Protein AF-A0A2V7A1C1-F1 (afdb_monomer)

pLDDT: mean 82.15, std 17.99, range [31.66, 98.06]

Mean predicted aligned error: 11.06 Å

Solvent-accessible surface area (backbone atoms only — not comparable to full-atom values): 7118 Å² total; per-residue (Å²): 136,91,88,79,82,85,76,80,87,77,85,74,80,71,68,64,48,81,42,37,37,47,82,42,60,88,47,46,67,58,54,16,46,50,52,36,72,74,49,34,87,81,38,88,88,64,48,49,66,57,40,37,58,55,49,60,76,20,58,35,82,85,52,77,46,22,34,36,34,30,24,39,90,86,66,49,79,77,48,73,52,74,51,61,86,59,81,36,90,94,44,68,87,51,64,98,59,41,88,88,44,46,74,57,42,50,75,72,69,57,72,90,128

Foldseek 3Di:
DDDDDPPPPPPDPQDKDKAFCLVVVVCLLVVLVVCCVVCVVVPVPDDSVNSSVVQVVQNDGPDPFTKIFIAGPVRHTDDIDTGHQAQDPVCNVDPPDDPVCPVVCVVVVDDDD

Radius of gyration: 18.94 Å; Cα contacts (8 Å, |Δi|>4): 120; chains: 1; bounding box: 52×57×31 Å

Secondary structure (DSSP, 8-state):
----------------EEEEGGG-GGGHHHHHHHHHHHHGGGSTT--HHHHHHHHHTT--SSSSSEEEEEE-TTS-EEEEEEE-S-S-TT-TTSSS--GGGHHHHHHTT----

Structure (mmCIF, N/CA/C/O backbone):
data_AF-A0A2V7A1C1-F1
#
_entry.id   AF-A0A2V7A1C1-F1
#
loop_
_atom_site.group_PDB
_atom_site.id
_atom_site.type_symbol
_atom_site.label_atom_id
_atom_site.label_alt_id
_atom_site.label_comp_id
_atom_site.label_asym_id
_atom_site.label_entity_id
_atom_site.label_seq_id
_atom_site.pdbx_PDB_ins_code
_atom_site.Cartn_x
_atom_site.Cartn_y
_atom_site.Cartn_z
_atom_site.occupancy
_atom_site.B_iso_or_equiv
_atom_site.auth_seq_id
_atom_site.auth_comp_id
_atom_site.auth_asym_id
_atom_site.auth_atom_id
_atom_site.pdbx_PDB_model_num
ATOM 1 N N . MET A 1 1 ? -31.740 43.217 7.271 1.00 37.31 1 MET A N 1
ATOM 2 C CA . MET A 1 1 ? -30.704 43.547 6.271 1.00 37.31 1 MET A CA 1
ATOM 3 C C . MET A 1 1 ? -29.580 42.538 6.452 1.00 37.31 1 MET A C 1
ATOM 5 O O . MET A 1 1 ? -29.000 42.479 7.525 1.00 37.31 1 MET A O 1
ATOM 9 N N . GLN A 1 2 ? -29.423 41.644 5.475 1.00 44.16 2 GLN A N 1
ATOM 10 C CA . GLN A 1 2 ? -28.415 40.577 5.411 1.00 44.16 2 GLN A CA 1
ATOM 11 C C . GLN A 1 2 ? -27.015 41.196 5.252 1.00 44.16 2 GLN A C 1
ATOM 13 O O . GLN A 1 2 ? -26.915 42.292 4.704 1.00 44.16 2 GLN A O 1
ATOM 18 N N . VAL A 1 3 ? -25.952 40.580 5.776 1.00 41.31 3 VAL A N 1
ATOM 19 C CA . VAL A 1 3 ? -24.860 39.870 5.051 1.00 41.31 3 VAL A CA 1
ATOM 20 C C . VAL A 1 3 ? -23.705 39.778 6.086 1.00 41.31 3 VAL A C 1
ATOM 22 O O . VAL A 1 3 ? -23.560 40.702 6.872 1.00 41.31 3 VAL A O 1
ATOM 25 N N . CYS A 1 4 ? -22.856 38.760 6.246 1.00 31.66 4 CYS A N 1
ATOM 26 C CA . CYS A 1 4 ? -22.562 37.517 5.540 1.00 31.66 4 CYS A CA 1
ATOM 27 C C . CYS A 1 4 ? -22.049 36.517 6.591 1.00 31.66 4 CYS A C 1
ATOM 29 O O . CYS A 1 4 ? -21.148 36.856 7.357 1.00 31.66 4 CYS A O 1
ATOM 31 N N . GLY A 1 5 ? -22.572 35.293 6.619 1.00 39.84 5 GLY A N 1
ATOM 32 C CA . GLY A 1 5 ? -21.947 34.205 7.365 1.00 39.84 5 GLY A CA 1
ATOM 33 C C . GLY A 1 5 ? -20.714 33.713 6.618 1.00 39.84 5 GLY A C 1
ATOM 34 O O . GLY A 1 5 ? -20.827 33.263 5.478 1.00 39.84 5 GLY A O 1
ATOM 35 N N . ILE A 1 6 ? -19.553 33.747 7.269 1.00 44.78 6 ILE A N 1
ATOM 36 C CA . ILE A 1 6 ? -18.424 32.911 6.863 1.00 44.78 6 ILE A CA 1
ATOM 37 C C . ILE A 1 6 ? -18.826 31.481 7.237 1.00 44.78 6 ILE A C 1
ATOM 39 O O . ILE A 1 6 ? -18.659 31.055 8.376 1.00 44.78 6 ILE A O 1
ATOM 43 N N . ARG A 1 7 ? -19.431 30.746 6.297 1.00 42.84 7 ARG A N 1
ATOM 44 C CA . ARG A 1 7 ? -19.494 29.286 6.403 1.00 42.84 7 ARG A CA 1
ATOM 45 C C . ARG A 1 7 ? -18.070 28.797 6.179 1.00 42.84 7 ARG A C 1
ATOM 47 O O . ARG A 1 7 ? -17.582 28.822 5.051 1.00 42.84 7 ARG A O 1
ATOM 54 N N . SER A 1 8 ? -17.395 28.407 7.251 1.00 46.62 8 SER A N 1
ATOM 55 C CA . SER A 1 8 ? -16.153 27.646 7.183 1.00 46.62 8 SER A CA 1
ATOM 56 C C . SER A 1 8 ? -16.454 26.299 6.527 1.00 46.62 8 SER A C 1
ATOM 58 O O . SER A 1 8 ? -16.825 25.343 7.196 1.00 46.62 8 SER A O 1
ATOM 60 N N . SER A 1 9 ? -16.349 26.215 5.203 1.00 49.97 9 SER A N 1
ATOM 61 C CA . SER A 1 9 ? -16.386 24.933 4.500 1.00 49.97 9 SER A CA 1
ATOM 62 C C . SER A 1 9 ? -14.995 24.303 4.547 1.00 49.97 9 SER A C 1
ATOM 64 O O . SER A 1 9 ? -14.303 24.233 3.535 1.00 49.97 9 SER A O 1
ATOM 66 N N . VAL A 1 10 ? -14.587 23.861 5.735 1.00 52.72 10 VAL A N 1
ATOM 67 C CA . VAL A 1 10 ? -13.501 22.884 5.913 1.00 52.72 10 VAL A CA 1
ATOM 68 C C . VAL A 1 10 ? -14.074 21.700 6.694 1.00 52.72 10 VAL A C 1
ATOM 70 O O . VAL A 1 10 ? -13.523 21.259 7.688 1.00 52.72 10 VAL A O 1
ATOM 73 N N . ASP A 1 11 ? -15.222 21.191 6.247 1.00 53.03 11 ASP A N 1
ATOM 74 C CA . ASP A 1 11 ? -15.820 19.968 6.781 1.00 53.03 11 ASP A CA 1
ATOM 75 C C . ASP A 1 11 ? -15.698 18.857 5.741 1.00 53.03 11 ASP A C 1
ATOM 77 O O . ASP A 1 11 ? -16.603 18.618 4.933 1.00 53.03 11 ASP A O 1
ATOM 81 N N . ARG A 1 12 ? -14.532 18.202 5.750 1.00 53.75 12 ARG A N 1
ATOM 82 C CA . ARG A 1 12 ? -14.397 16.745 5.587 1.00 53.75 12 ARG A CA 1
ATOM 83 C C . ARG A 1 12 ? -12.946 16.305 5.784 1.00 53.75 12 ARG A C 1
ATOM 85 O O . ARG A 1 12 ? -12.316 15.754 4.892 1.00 53.75 12 ARG A O 1
ATOM 92 N N . VAL A 1 13 ? -12.412 16.507 6.987 1.00 57.69 13 VAL A N 1
ATOM 93 C CA . VAL A 1 13 ? -11.437 15.525 7.471 1.00 57.69 13 VAL A CA 1
ATOM 94 C C . VAL A 1 13 ? -12.279 14.344 7.933 1.00 57.69 13 VAL A C 1
ATOM 96 O O . 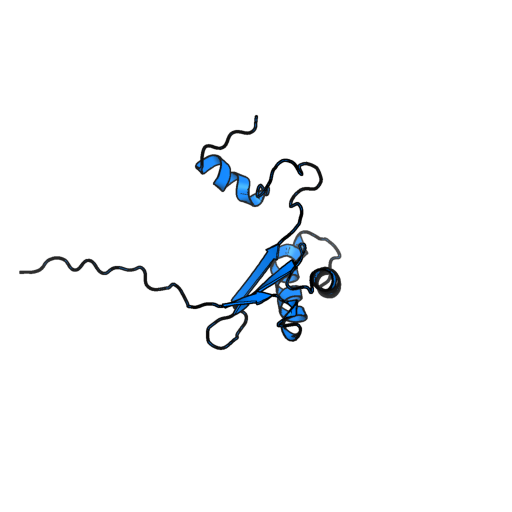VAL A 1 13 ? -12.808 14.346 9.042 1.00 57.69 13 VAL A O 1
ATOM 99 N N . THR A 1 14 ? -12.520 13.387 7.038 1.00 68.12 14 THR A N 1
ATOM 100 C CA . THR A 1 14 ? -13.057 12.090 7.450 1.00 68.12 14 THR A CA 1
ATOM 101 C C . THR A 1 14 ? -12.038 11.517 8.428 1.00 68.12 14 THR A C 1
ATOM 103 O O . THR A 1 14 ? -10.876 11.350 8.066 1.00 68.12 14 THR A O 1
ATOM 106 N N . SER A 1 15 ? -12.437 11.321 9.687 1.00 85.50 15 SER A N 1
ATOM 107 C CA . SER A 1 15 ? -11.588 10.640 10.665 1.00 85.50 15 SER A CA 1
ATOM 108 C C . SER A 1 15 ? -11.192 9.289 10.074 1.00 85.50 15 SER A C 1
ATOM 110 O O . SER A 1 15 ? -12.051 8.556 9.594 1.00 85.50 15 SER A O 1
ATOM 112 N N . MET A 1 16 ? -9.892 9.027 10.027 1.00 92.38 16 MET A N 1
ATOM 113 C CA . MET A 1 16 ? -9.310 7.842 9.416 1.00 92.38 16 MET A CA 1
ATOM 114 C C . MET A 1 16 ? -8.115 7.417 10.259 1.00 92.38 16 MET A C 1
ATOM 116 O O . MET A 1 16 ? -7.336 8.267 10.701 1.00 92.38 16 MET A O 1
ATOM 120 N N . GLU A 1 17 ? -7.985 6.117 10.480 1.00 95.81 17 GLU A N 1
ATOM 121 C CA . GLU A 1 17 ? -6.845 5.507 11.152 1.00 95.81 17 GLU A CA 1
ATOM 122 C C . GLU A 1 17 ? -5.847 5.002 10.106 1.00 95.81 17 GLU A C 1
ATOM 124 O O . GLU A 1 17 ? -6.243 4.474 9.070 1.00 95.81 17 GLU A O 1
ATOM 129 N N . ILE A 1 18 ? -4.550 5.181 10.358 1.00 96.06 18 ILE A N 1
ATOM 130 C CA . ILE A 1 18 ? -3.490 4.571 9.551 1.00 96.06 18 ILE A CA 1
ATOM 131 C C . ILE A 1 18 ? -2.896 3.423 10.362 1.00 96.06 18 ILE A C 1
ATOM 133 O O . ILE A 1 18 ? -2.325 3.661 11.426 1.00 96.06 18 ILE A O 1
ATOM 137 N N . SER A 1 19 ? -2.975 2.208 9.832 1.00 96.19 19 SER A N 1
ATOM 138 C CA . SER A 1 19 ? -2.430 1.002 10.464 1.00 96.19 19 SER A CA 1
ATOM 139 C C . SER A 1 19 ? -1.433 0.326 9.522 1.00 96.19 19 SER A C 1
ATOM 141 O O . SER A 1 19 ? -1.544 0.451 8.298 1.00 96.19 19 SER A O 1
ATOM 143 N N . SER A 1 20 ? -0.447 -0.404 10.053 1.00 97.31 20 SER A N 1
ATOM 144 C CA . SER A 1 20 ? 0.378 -1.254 9.188 1.00 97.31 20 SER A CA 1
ATOM 145 C C . SER A 1 20 ? -0.487 -2.358 8.580 1.00 97.31 20 SER A C 1
ATOM 147 O O . SER A 1 20 ? -1.340 -2.937 9.253 1.00 97.31 20 SER A O 1
ATOM 149 N N . LEU A 1 21 ? -0.231 -2.717 7.320 1.00 97.56 21 LEU A N 1
ATOM 150 C CA . LEU A 1 21 ? -0.856 -3.888 6.706 1.00 97.56 21 LEU A CA 1
ATOM 151 C C . LEU A 1 21 ? -0.529 -5.176 7.485 1.00 97.56 21 LEU A C 1
ATOM 153 O O . LEU A 1 21 ? -1.337 -6.102 7.498 1.00 97.56 21 LEU A O 1
ATOM 157 N N . ALA A 1 22 ? 0.612 -5.213 8.184 1.00 97.38 22 ALA A N 1
ATOM 158 C CA . ALA A 1 22 ? 0.995 -6.318 9.062 1.00 97.38 22 ALA A CA 1
ATOM 159 C C . ALA A 1 22 ? 0.009 -6.543 10.216 1.00 97.38 22 ALA A C 1
ATOM 161 O O . ALA A 1 22 ? -0.216 -7.689 10.603 1.00 97.38 22 ALA A O 1
ATOM 162 N N . ASP A 1 23 ? -0.608 -5.470 10.712 1.00 97.19 23 ASP A N 1
ATOM 163 C CA . ASP A 1 23 ? -1.599 -5.520 11.790 1.00 97.19 23 ASP A CA 1
ATOM 164 C C . ASP A 1 23 ? -2.992 -5.907 11.263 1.00 97.19 23 ASP A C 1
ATOM 166 O O . ASP A 1 23 ? -3.864 -6.333 12.018 1.00 97.19 23 ASP A O 1
ATOM 170 N N . CYS A 1 24 ? -3.200 -5.810 9.946 1.00 96.25 24 CYS A N 1
ATOM 171 C CA . CYS A 1 24 ? -4.447 -6.134 9.256 1.00 96.25 24 CYS A CA 1
ATOM 172 C C . CYS A 1 24 ? -4.220 -7.130 8.098 1.00 96.25 24 CYS A C 1
ATOM 174 O O . CYS A 1 24 ? -4.579 -6.846 6.953 1.00 96.25 24 CYS A O 1
ATOM 176 N N . PRO A 1 25 ? -3.672 -8.337 8.352 1.00 96.81 25 PRO A N 1
ATOM 177 C CA . PRO A 1 25 ? -3.240 -9.261 7.296 1.00 96.81 25 PRO A CA 1
ATOM 178 C C . PRO A 1 25 ? -4.384 -9.764 6.404 1.00 96.81 25 PRO A C 1
ATOM 180 O O . PRO A 1 25 ? -4.159 -10.154 5.261 1.00 96.81 25 PRO A O 1
ATOM 183 N N . HIS A 1 26 ? -5.623 -9.725 6.899 1.00 97.44 26 HIS A N 1
ATOM 184 C CA . HIS A 1 26 ? -6.825 -10.061 6.133 1.00 97.44 26 HIS A CA 1
ATOM 185 C C . HIS A 1 26 ? -7.094 -9.084 4.972 1.00 97.44 26 HIS A C 1
ATOM 187 O O . HIS A 1 26 ? -7.799 -9.444 4.032 1.00 97.44 26 HIS A O 1
ATOM 193 N N . LEU A 1 27 ? -6.510 -7.880 5.003 1.00 98.06 27 LEU A N 1
ATOM 194 C CA . LEU A 1 27 ? -6.630 -6.872 3.946 1.00 98.06 27 LEU A CA 1
ATOM 195 C C . LEU A 1 27 ? -5.601 -7.051 2.823 1.00 98.06 27 LEU A C 1
ATOM 197 O O . LEU A 1 27 ? -5.721 -6.411 1.780 1.00 98.06 27 LEU A O 1
ATOM 201 N N . LEU A 1 28 ? -4.618 -7.941 2.991 1.00 97.75 28 LEU A N 1
ATOM 202 C CA . LEU A 1 28 ? -3.567 -8.190 2.002 1.00 97.75 28 LEU A CA 1
ATOM 203 C C . LEU A 1 28 ? -4.119 -8.481 0.587 1.00 97.75 28 LEU A C 1
ATOM 205 O O . LEU A 1 28 ? -3.632 -7.859 -0.359 1.00 97.75 28 LEU A O 1
ATOM 209 N N . PRO A 1 29 ? -5.150 -9.336 0.397 1.00 98.00 29 PRO A N 1
ATOM 210 C CA . PRO A 1 29 ? -5.712 -9.580 -0.933 1.00 98.00 29 PRO A CA 1
ATOM 211 C C . PRO A 1 29 ? -6.402 -8.347 -1.533 1.00 98.00 29 PRO A C 1
ATOM 213 O O . PRO A 1 29 ? -6.329 -8.132 -2.741 1.00 98.00 29 PRO A O 1
ATOM 216 N N . ILE A 1 30 ? -7.042 -7.519 -0.699 1.00 98.06 30 ILE A N 1
ATOM 217 C CA . ILE A 1 30 ? -7.720 -6.287 -1.134 1.00 98.06 30 ILE A CA 1
ATOM 218 C C . ILE A 1 30 ? -6.684 -5.287 -1.651 1.00 98.06 30 ILE A C 1
ATOM 220 O O . ILE A 1 30 ? -6.817 -4.773 -2.761 1.00 98.06 30 ILE A O 1
ATOM 224 N N . VAL A 1 31 ? -5.611 -5.069 -0.886 1.00 97.75 31 VAL A N 1
ATOM 225 C CA . VAL A 1 31 ? -4.526 -4.155 -1.267 1.00 97.75 31 VAL A CA 1
ATOM 226 C C . VAL A 1 31 ? -3.799 -4.643 -2.525 1.00 97.75 31 VAL A C 1
ATOM 228 O O . VAL A 1 31 ? -3.521 -3.839 -3.415 1.00 97.75 31 VAL A O 1
ATOM 231 N N . ALA A 1 32 ? -3.546 -5.952 -2.652 1.00 97.44 32 ALA A N 1
ATOM 232 C CA . ALA A 1 32 ? -2.954 -6.535 -3.860 1.00 97.44 32 ALA A CA 1
ATOM 233 C C . ALA A 1 32 ? -3.822 -6.280 -5.101 1.00 97.44 32 ALA A C 1
ATOM 235 O O . ALA A 1 32 ? -3.314 -5.870 -6.147 1.00 97.44 32 ALA A O 1
ATOM 236 N N . GLN A 1 33 ? -5.138 -6.469 -4.970 1.00 97.69 33 GLN A N 1
ATOM 237 C CA . GLN A 1 33 ? -6.081 -6.200 -6.049 1.00 97.69 33 GLN A CA 1
ATOM 238 C C . GLN A 1 33 ? -6.104 -4.716 -6.424 1.00 97.69 33 GLN A C 1
ATOM 240 O O . GLN A 1 33 ? -6.115 -4.406 -7.613 1.00 97.69 33 GLN A O 1
ATOM 245 N N . TRP A 1 34 ? -6.084 -3.798 -5.454 1.00 97.50 34 TRP A N 1
ATOM 246 C CA . TRP A 1 34 ? -6.025 -2.359 -5.733 1.00 97.50 34 TRP A CA 1
ATOM 247 C C . TRP A 1 34 ? -4.755 -1.964 -6.482 1.00 97.50 34 TRP A C 1
ATOM 249 O O . TRP A 1 34 ? -4.850 -1.297 -7.509 1.00 97.50 34 TRP A O 1
ATOM 259 N N . HIS A 1 35 ? -3.584 -2.421 -6.030 1.00 95.25 35 HIS A N 1
ATOM 260 C CA . HIS A 1 35 ? -2.320 -2.142 -6.718 1.00 95.25 35 HIS A CA 1
ATOM 261 C C . HIS A 1 35 ? -2.318 -2.676 -8.154 1.00 95.25 35 HIS A C 1
ATOM 263 O O . HIS A 1 35 ? -1.901 -1.972 -9.073 1.00 95.25 35 HIS A O 1
ATOM 269 N N . PHE A 1 36 ? -2.815 -3.897 -8.365 1.00 95.50 36 PHE A N 1
ATOM 270 C CA . PHE A 1 36 ? -2.916 -4.463 -9.707 1.00 95.50 36 PHE A CA 1
ATOM 271 C C . PHE A 1 36 ? -3.916 -3.703 -10.584 1.00 95.50 36 PHE A C 1
ATOM 273 O O . PHE A 1 36 ? -3.628 -3.449 -11.750 1.00 95.50 36 PHE A O 1
ATOM 280 N N . SER A 1 37 ? -5.071 -3.314 -10.046 1.00 95.81 37 SER A N 1
ATOM 281 C CA . SER A 1 37 ? -6.068 -2.547 -10.798 1.00 95.81 37 SER A CA 1
ATOM 282 C C . SER A 1 37 ? -5.543 -1.172 -11.214 1.00 95.81 37 SER A C 1
ATOM 284 O O . SER A 1 37 ? -5.787 -0.753 -12.343 1.00 95.81 37 SER A O 1
ATOM 286 N N . GLU A 1 38 ? -4.804 -0.491 -10.335 1.00 95.00 38 GLU A N 1
ATOM 287 C CA . GLU A 1 38 ? -4.275 0.848 -10.611 1.00 95.00 38 GLU A CA 1
ATOM 288 C C . GLU A 1 38 ? -3.050 0.798 -11.536 1.00 95.00 38 GLU A C 1
ATOM 290 O O . GLU A 1 38 ? -3.000 1.492 -12.549 1.00 95.00 38 GLU A O 1
ATOM 295 N N . TRP A 1 39 ? -2.071 -0.065 -11.242 1.00 92.69 39 TRP A N 1
ATOM 296 C CA . TRP A 1 39 ? -0.760 -0.049 -11.907 1.00 92.69 39 TRP A CA 1
ATOM 297 C C . TRP A 1 39 ? -0.424 -1.307 -12.701 1.00 92.69 39 TRP A C 1
ATOM 299 O O . TRP A 1 39 ? 0.607 -1.341 -13.369 1.00 92.69 39 TRP A O 1
ATOM 309 N N . GLY A 1 40 ? -1.263 -2.343 -12.690 1.00 92.31 40 GLY A N 1
ATOM 310 C CA . GLY A 1 40 ? -0.983 -3.607 -13.383 1.00 92.31 40 GLY A CA 1
ATOM 311 C C . GLY A 1 40 ? -0.741 -3.439 -14.884 1.00 92.31 40 GLY A C 1
ATOM 312 O O . GLY A 1 40 ? 0.065 -4.162 -15.461 1.00 92.31 40 GLY A O 1
ATOM 313 N N . HIS A 1 41 ? -1.347 -2.424 -15.505 1.00 93.00 41 HIS A N 1
ATOM 314 C CA . HIS A 1 41 ? -1.127 -2.083 -16.912 1.00 93.00 41 HIS A CA 1
ATOM 315 C C . HIS A 1 41 ? 0.317 -1.637 -17.231 1.00 93.00 41 HIS A C 1
ATOM 317 O O . HIS A 1 41 ? 0.727 -1.708 -18.388 1.00 93.00 41 HIS A O 1
ATOM 323 N N . LEU A 1 42 ? 1.098 -1.210 -16.230 1.00 92.00 42 LEU A N 1
ATOM 324 C CA . LEU A 1 42 ? 2.514 -0.849 -16.379 1.00 92.00 42 LEU A CA 1
ATOM 325 C C . LEU A 1 42 ? 3.444 -2.072 -16.410 1.00 92.00 42 LEU A C 1
ATOM 327 O O . LEU A 1 42 ? 4.605 -1.947 -16.797 1.00 92.00 42 LEU A O 1
ATOM 331 N N . TYR A 1 43 ? 2.944 -3.253 -16.033 1.00 88.81 43 TYR A N 1
ATOM 332 C CA . TYR A 1 43 ? 3.717 -4.489 -15.928 1.00 88.81 43 TYR A CA 1
ATOM 333 C C . TYR A 1 43 ? 3.087 -5.583 -16.804 1.00 88.81 43 TYR A C 1
ATOM 335 O O . TYR A 1 43 ? 2.312 -6.403 -16.304 1.00 88.81 43 TYR A O 1
ATOM 343 N N . PRO A 1 44 ? 3.394 -5.629 -18.116 1.00 90.69 44 PRO A N 1
ATOM 344 C CA . PRO A 1 44 ? 2.894 -6.680 -18.998 1.00 90.69 44 PRO A CA 1
ATOM 345 C C . PRO A 1 44 ? 3.229 -8.077 -18.453 1.00 90.69 44 PRO A C 1
ATOM 347 O O . PRO A 1 44 ? 4.392 -8.393 -18.215 1.00 90.69 44 PRO A O 1
ATOM 350 N N . GLY A 1 45 ? 2.207 -8.911 -18.245 1.00 92.19 45 GLY A N 1
ATOM 351 C CA . GLY A 1 45 ? 2.352 -10.245 -17.644 1.00 92.19 45 GLY A CA 1
ATOM 352 C C . GLY A 1 45 ? 2.303 -10.278 -16.111 1.00 92.19 45 GLY A C 1
ATOM 353 O O . GLY A 1 45 ? 2.387 -11.360 -15.533 1.00 92.19 45 GLY A O 1
ATOM 354 N N . GLY A 1 46 ? 2.140 -9.131 -15.446 1.00 92.50 46 GLY A N 1
ATOM 355 C CA . GLY A 1 46 ? 1.885 -9.067 -14.010 1.00 92.50 46 GLY A CA 1
ATOM 356 C C . GLY A 1 46 ? 0.555 -9.724 -13.628 1.00 92.50 46 GLY A C 1
ATOM 357 O O . GLY A 1 46 ? -0.394 -9.760 -14.413 1.00 92.50 46 GLY A O 1
ATOM 358 N N . THR A 1 47 ? 0.478 -10.229 -12.399 1.00 96.50 47 THR A N 1
ATOM 359 C CA . THR A 1 47 ? -0.715 -10.882 -11.843 1.00 96.50 47 THR A CA 1
ATOM 360 C C . THR A 1 47 ? -1.010 -10.349 -10.447 1.00 96.50 47 THR A C 1
ATOM 362 O O . THR A 1 47 ? -0.111 -9.858 -9.762 1.00 96.50 47 THR A O 1
ATOM 365 N N . VAL A 1 48 ? -2.263 -10.474 -9.998 1.00 96.75 48 VAL A N 1
ATOM 366 C CA . VAL A 1 48 ? -2.642 -10.156 -8.608 1.00 96.75 48 VAL A CA 1
ATOM 367 C C . VAL A 1 48 ? -1.811 -10.980 -7.619 1.00 96.75 48 VAL A C 1
ATOM 369 O O . VAL A 1 48 ? -1.346 -10.432 -6.625 1.00 96.75 48 VAL A O 1
ATOM 372 N N . ASP A 1 49 ? -1.543 -12.253 -7.922 1.00 96.69 49 ASP A N 1
A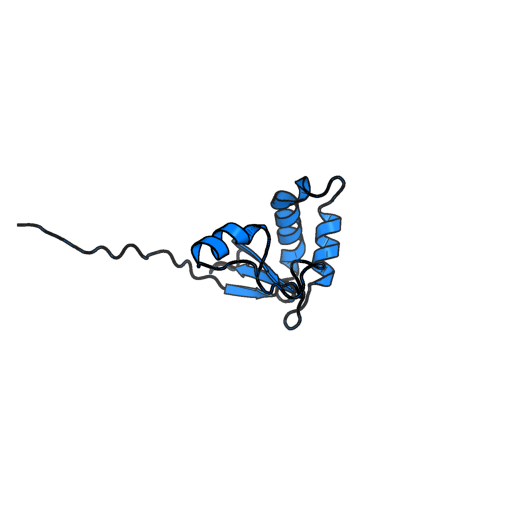TOM 373 C CA . ASP A 1 49 ? -0.687 -13.110 -7.092 1.00 96.69 49 ASP A CA 1
ATOM 374 C C . ASP A 1 49 ? 0.743 -12.568 -6.979 1.00 96.69 49 ASP A C 1
ATOM 376 O O . ASP A 1 49 ? 1.305 -12.552 -5.887 1.00 96.69 49 ASP A O 1
ATOM 380 N N . GLY A 1 50 ? 1.307 -12.032 -8.067 1.00 96.00 50 GLY A N 1
ATOM 381 C CA . GLY A 1 50 ? 2.620 -11.383 -8.036 1.00 96.00 50 GLY A CA 1
ATOM 382 C C . GLY A 1 50 ? 2.644 -10.142 -7.137 1.00 96.00 50 GLY A C 1
ATOM 383 O O . GLY A 1 50 ? 3.598 -9.934 -6.385 1.00 96.00 50 GLY A O 1
ATOM 384 N N . TRP A 1 51 ? 1.5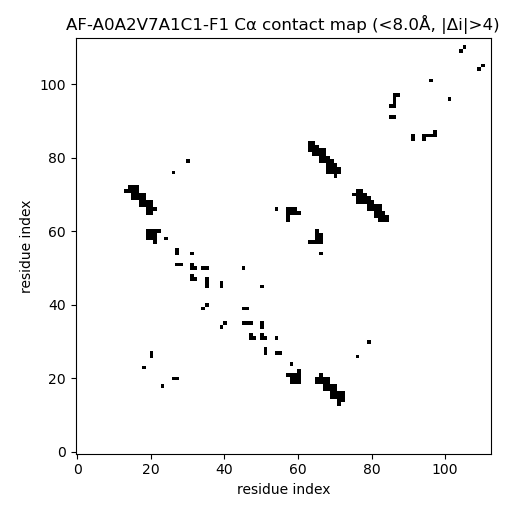75 -9.340 -7.147 1.00 94.69 51 TRP A N 1
ATOM 385 C CA . TRP A 1 51 ? 1.424 -8.218 -6.210 1.00 94.69 51 TRP A CA 1
ATOM 386 C C . TRP A 1 51 ? 1.264 -8.684 -4.767 1.00 94.69 51 TRP A C 1
ATOM 388 O O . TRP A 1 51 ? 1.800 -8.057 -3.851 1.00 94.69 51 TRP A O 1
ATOM 398 N N . LEU A 1 52 ? 0.553 -9.787 -4.561 1.00 96.81 52 LEU A N 1
ATOM 399 C CA . LEU A 1 52 ? 0.348 -10.381 -3.251 1.00 96.81 52 LEU A CA 1
ATOM 400 C C . LEU A 1 52 ? 1.678 -10.888 -2.676 1.00 96.81 52 LEU A C 1
ATOM 402 O O . LEU A 1 52 ? 2.009 -10.569 -1.533 1.00 96.81 52 LEU A O 1
ATOM 406 N N . ASP A 1 53 ? 2.481 -11.586 -3.478 1.00 96.25 53 ASP A N 1
ATOM 407 C CA . ASP A 1 53 ? 3.837 -12.004 -3.112 1.00 96.25 53 ASP A CA 1
ATOM 408 C C . ASP A 1 53 ? 4.746 -10.812 -2.813 1.00 96.25 53 ASP A C 1
ATOM 410 O O . ASP A 1 53 ? 5.464 -10.821 -1.812 1.00 96.25 53 ASP A O 1
ATOM 414 N N . HIS A 1 54 ? 4.668 -9.744 -3.611 1.00 93.62 54 HIS A N 1
ATOM 415 C CA . HIS A 1 54 ? 5.421 -8.524 -3.337 1.00 93.62 54 HIS A CA 1
ATOM 416 C C . HIS A 1 54 ? 5.030 -7.903 -1.986 1.00 93.62 54 HIS A C 1
ATOM 418 O O . HIS A 1 54 ? 5.897 -7.587 -1.168 1.00 93.62 54 HIS A O 1
ATOM 424 N N . LEU A 1 55 ? 3.732 -7.763 -1.713 1.00 95.44 55 LEU A N 1
ATOM 425 C CA . LEU A 1 55 ? 3.234 -7.187 -0.463 1.00 95.44 55 LEU A CA 1
ATOM 426 C C . LEU A 1 55 ? 3.587 -8.036 0.764 1.00 95.44 55 LEU A C 1
ATOM 428 O O . LEU A 1 55 ? 3.863 -7.468 1.819 1.00 95.44 55 LEU A O 1
ATOM 432 N N . ARG A 1 56 ? 3.674 -9.369 0.634 1.00 96.25 56 ARG A N 1
ATOM 433 C CA . ARG A 1 56 ? 4.144 -10.253 1.720 1.00 96.25 56 ARG A CA 1
ATOM 434 C C . ARG A 1 56 ? 5.535 -9.872 2.227 1.00 96.25 56 ARG A C 1
ATOM 436 O O . ARG A 1 56 ? 5.787 -9.987 3.422 1.00 96.25 56 ARG A O 1
ATOM 443 N N . THR A 1 57 ? 6.412 -9.364 1.359 1.00 94.75 57 THR A N 1
ATOM 444 C CA . THR A 1 57 ? 7.759 -8.910 1.760 1.00 94.75 57 THR A CA 1
ATOM 445 C C . THR A 1 57 ? 7.744 -7.619 2.590 1.00 94.75 57 THR A C 1
ATOM 447 O O . THR A 1 57 ? 8.728 -7.299 3.248 1.00 94.75 57 THR A O 1
ATOM 450 N N . ARG A 1 58 ? 6.616 -6.897 2.598 1.00 94.25 58 ARG A N 1
ATOM 451 C CA . ARG A 1 58 ? 6.395 -5.621 3.299 1.00 94.25 58 ARG A CA 1
ATOM 452 C C . ARG A 1 58 ? 5.508 -5.766 4.542 1.00 94.25 58 ARG A C 1
ATOM 454 O O . ARG A 1 58 ? 5.067 -4.763 5.101 1.00 94.25 58 ARG A O 1
ATOM 461 N N . MET A 1 59 ? 5.230 -7.002 4.970 1.00 95.12 59 MET A N 1
ATOM 462 C CA . MET A 1 59 ? 4.383 -7.323 6.126 1.00 95.12 59 MET A CA 1
ATOM 463 C C . MET A 1 59 ? 5.125 -7.107 7.445 1.00 95.12 59 MET A C 1
ATOM 465 O O . MET A 1 59 ? 5.457 -8.048 8.164 1.00 95.12 59 MET A O 1
ATOM 469 N N . ASN A 1 60 ? 5.387 -5.846 7.766 1.00 93.56 60 ASN A N 1
ATOM 470 C CA . ASN A 1 60 ? 5.956 -5.449 9.042 1.00 93.56 60 ASN A CA 1
ATOM 471 C C . ASN A 1 60 ? 5.408 -4.093 9.520 1.00 93.56 60 ASN A C 1
ATOM 473 O O . ASN A 1 60 ? 4.842 -3.332 8.738 1.00 93.56 60 ASN A O 1
ATOM 477 N N . ALA A 1 61 ? 5.593 -3.781 10.805 1.00 91.31 61 ALA A N 1
ATOM 478 C CA . ALA A 1 61 ? 5.107 -2.542 11.419 1.00 91.31 61 ALA A CA 1
ATOM 479 C C . ALA A 1 61 ? 6.213 -1.527 11.775 1.00 91.31 61 ALA A C 1
ATOM 481 O O . ALA A 1 61 ? 5.905 -0.409 12.188 1.00 91.31 61 ALA A O 1
ATOM 482 N N . HIS A 1 62 ? 7.494 -1.892 11.652 1.00 90.25 62 H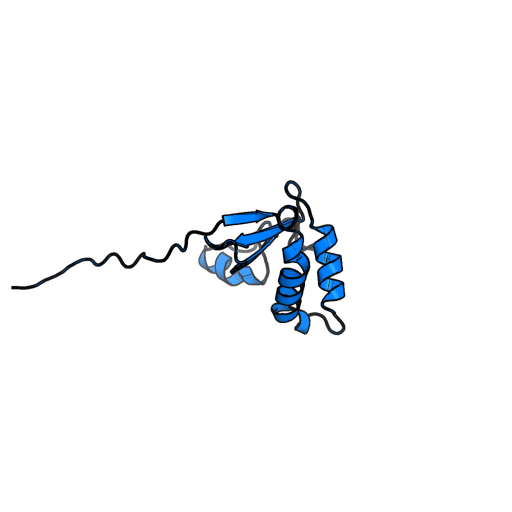IS A N 1
ATOM 483 C CA . HIS A 1 62 ? 8.586 -1.132 12.282 1.00 90.25 62 HIS A CA 1
ATOM 484 C C . HIS A 1 62 ? 9.842 -0.960 11.419 1.00 90.25 62 HIS A C 1
ATOM 486 O O . HIS A 1 62 ? 10.824 -0.395 11.898 1.00 90.25 62 HIS A O 1
ATOM 492 N N . HIS A 1 63 ? 9.845 -1.430 10.173 1.00 89.62 63 HIS A N 1
ATOM 493 C CA . HIS A 1 63 ? 10.964 -1.242 9.256 1.00 89.62 63 HIS A CA 1
ATOM 494 C C . HIS A 1 63 ? 10.487 -0.867 7.856 1.00 89.62 63 HIS A C 1
ATOM 496 O O . HIS A 1 63 ? 9.426 -1.261 7.390 1.00 89.62 63 HIS A O 1
ATOM 502 N N . ILE A 1 64 ? 11.296 -0.084 7.159 1.00 89.25 64 ILE A N 1
ATOM 503 C CA . ILE A 1 64 ? 11.097 0.159 5.734 1.00 89.25 64 ILE A CA 1
ATOM 504 C C . ILE A 1 64 ? 11.816 -0.981 4.993 1.00 89.25 64 ILE A C 1
ATOM 506 O O . ILE A 1 64 ? 12.875 -1.408 5.436 1.00 89.25 64 ILE A O 1
ATOM 510 N N . ALA A 1 65 ? 11.276 -1.542 3.913 1.00 91.19 65 ALA A N 1
ATOM 511 C CA . ALA A 1 65 ? 10.005 -1.219 3.262 1.00 91.19 65 ALA A CA 1
ATOM 512 C C . ALA A 1 65 ? 8.758 -1.754 3.995 1.00 91.19 65 ALA A C 1
ATOM 514 O O . ALA A 1 65 ? 8.760 -2.880 4.483 1.00 91.19 65 ALA A O 1
ATOM 515 N N . MET A 1 66 ? 7.664 -0.982 4.001 1.00 95.38 66 MET A N 1
ATOM 516 C CA . MET A 1 66 ? 6.376 -1.389 4.590 1.00 95.38 66 MET A CA 1
ATOM 517 C C . MET A 1 66 ? 5.174 -0.853 3.809 1.00 95.38 66 MET A C 1
ATOM 519 O O . MET A 1 66 ? 5.299 0.079 3.011 1.00 95.38 66 MET A O 1
ATOM 523 N N . THR A 1 67 ? 3.999 -1.421 4.068 1.00 96.31 67 THR A N 1
ATOM 524 C CA . THR A 1 67 ? 2.716 -0.951 3.530 1.00 96.31 67 THR A CA 1
ATOM 525 C C . THR A 1 67 ? 1.775 -0.605 4.676 1.00 96.31 67 THR A C 1
ATOM 527 O O . THR A 1 67 ? 1.663 -1.364 5.637 1.00 96.31 67 THR A O 1
ATOM 530 N N . VAL A 1 68 ? 1.100 0.536 4.568 1.00 96.94 68 VAL A N 1
ATOM 531 C CA . VAL A 1 68 ? 0.080 0.993 5.514 1.00 96.94 68 VAL A CA 1
ATOM 532 C C . VAL A 1 68 ? -1.275 1.062 4.829 1.00 96.94 68 VAL A C 1
ATOM 534 O O . VAL A 1 68 ? -1.364 1.343 3.632 1.00 96.94 68 VAL A O 1
ATOM 537 N N . VAL A 1 69 ? -2.328 0.822 5.599 1.00 97.69 69 VAL A N 1
ATOM 538 C CA . VAL A 1 69 ? -3.718 0.901 5.154 1.00 97.69 69 VAL A CA 1
ATOM 539 C C . VAL A 1 69 ? -4.416 1.992 5.941 1.00 97.69 69 VAL A C 1
ATOM 541 O O . VAL A 1 69 ? -4.162 2.194 7.126 1.00 97.69 69 VAL A O 1
ATOM 544 N N . ALA A 1 70 ? -5.286 2.704 5.246 1.00 97.19 70 ALA A N 1
ATOM 545 C CA . ALA A 1 70 ? -6.120 3.738 5.803 1.00 97.19 70 ALA A CA 1
ATOM 546 C C . ALA A 1 70 ? -7.519 3.158 6.049 1.00 97.19 70 ALA A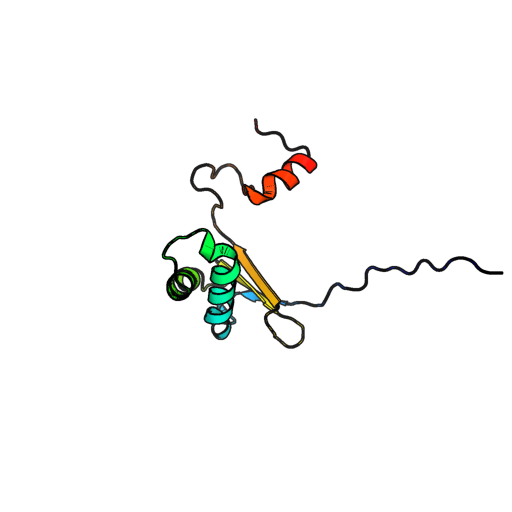 C 1
ATOM 548 O O . ALA A 1 70 ? -8.131 2.642 5.110 1.00 97.19 70 ALA A O 1
ATOM 549 N N . LEU A 1 71 ? -8.000 3.207 7.289 1.00 96.88 71 LEU A N 1
ATOM 550 C CA . LEU A 1 71 ? -9.274 2.634 7.727 1.00 96.88 71 LEU A CA 1
ATOM 551 C C . LEU A 1 71 ? -10.244 3.743 8.125 1.00 96.88 71 LEU A C 1
ATOM 553 O O . LEU A 1 71 ? -9.875 4.675 8.843 1.00 96.88 71 LEU A O 1
ATOM 557 N N . ASP A 1 72 ? -11.489 3.649 7.672 1.00 95.56 72 ASP A N 1
ATOM 558 C CA . ASP A 1 72 ? -12.547 4.551 8.119 1.00 95.56 72 ASP A CA 1
ATOM 559 C C . ASP A 1 72 ? -12.993 4.226 9.569 1.00 95.56 72 ASP A C 1
ATOM 561 O O . ASP A 1 72 ? -12.557 3.230 10.152 1.00 95.56 72 ASP A O 1
ATOM 565 N N . PRO A 1 73 ? -13.892 5.017 10.189 1.00 94.31 73 PRO A N 1
ATOM 566 C CA . PRO A 1 73 ? -14.338 4.764 11.563 1.00 94.31 73 PRO A CA 1
ATOM 567 C C . PRO A 1 73 ? -15.106 3.446 11.771 1.00 94.31 73 PRO A C 1
ATOM 569 O O . PRO A 1 73 ? -15.401 3.095 12.914 1.00 94.31 73 PRO A O 1
ATOM 572 N N . ARG A 1 74 ? -15.493 2.745 10.699 1.00 94.12 74 ARG A N 1
ATOM 573 C CA . ARG A 1 74 ? -16.120 1.414 10.745 1.00 94.12 74 ARG A CA 1
ATOM 574 C C . ARG A 1 74 ? -15.086 0.292 10.634 1.00 94.12 74 ARG A C 1
ATOM 576 O O . ARG A 1 74 ? -15.445 -0.863 10.849 1.00 94.12 74 ARG A O 1
ATOM 583 N N . GLY A 1 75 ? -13.830 0.634 10.349 1.00 93.38 75 GLY A N 1
ATOM 584 C CA . GLY A 1 75 ? -12.748 -0.305 10.081 1.00 93.38 75 GLY A CA 1
ATOM 585 C C . GLY A 1 75 ? -12.677 -0.743 8.618 1.00 93.38 75 GLY A C 1
ATOM 586 O O . GLY A 1 75 ? -11.920 -1.661 8.308 1.00 93.38 75 GLY A O 1
ATOM 587 N N . ASP A 1 76 ? -13.441 -0.114 7.719 1.00 95.88 76 ASP A N 1
ATOM 588 C CA . ASP A 1 76 ? -13.402 -0.446 6.298 1.00 95.88 76 ASP A CA 1
ATOM 589 C C . ASP A 1 76 ? -12.149 0.180 5.655 1.00 95.88 76 ASP A C 1
ATOM 591 O O . ASP A 1 76 ? -11.856 1.360 5.891 1.00 95.88 76 ASP A O 1
ATOM 595 N N . PRO A 1 77 ? -11.387 -0.563 4.830 1.00 97.00 77 PRO A N 1
ATOM 596 C CA . PRO A 1 77 ? -10.226 -0.008 4.152 1.00 97.00 77 PRO A CA 1
ATOM 597 C C . PRO A 1 77 ? -10.661 0.998 3.087 1.00 97.00 77 PRO A C 1
ATOM 599 O O . PRO A 1 77 ? -11.473 0.695 2.212 1.00 97.00 77 PRO A O 1
ATOM 602 N N . ILE A 1 78 ? -10.067 2.187 3.125 1.00 96.94 78 ILE A N 1
ATOM 603 C CA . ILE A 1 78 ? -10.366 3.296 2.207 1.00 96.94 78 ILE A CA 1
ATOM 604 C C . ILE A 1 78 ? -9.138 3.812 1.452 1.00 96.94 78 ILE A C 1
ATOM 606 O O . ILE A 1 78 ? -9.262 4.689 0.598 1.00 96.94 78 ILE A O 1
ATOM 610 N N . GLY A 1 79 ? -7.953 3.264 1.724 1.00 95.69 79 GLY A N 1
ATOM 611 C CA . GLY A 1 79 ? -6.739 3.597 0.987 1.00 95.69 79 GLY A CA 1
ATOM 612 C C . GLY A 1 79 ? -5.526 2.792 1.432 1.00 95.69 79 GLY A C 1
ATOM 613 O O . GLY A 1 79 ? -5.557 2.097 2.445 1.00 95.69 79 GLY A O 1
ATOM 614 N N . THR A 1 80 ? -4.445 2.893 0.666 1.00 97.31 80 THR A N 1
ATOM 615 C CA . THR A 1 80 ? -3.160 2.247 0.953 1.00 97.31 80 THR A CA 1
ATOM 616 C C . THR A 1 80 ? -2.015 3.166 0.543 1.00 97.31 80 THR A C 1
ATOM 618 O O . THR A 1 80 ? -2.147 3.952 -0.398 1.00 97.31 80 THR A O 1
ATOM 621 N N . ALA A 1 81 ? -0.894 3.069 1.249 1.00 94.50 81 ALA A N 1
ATOM 622 C CA . ALA A 1 81 ? 0.359 3.707 0.872 1.00 94.50 81 ALA A CA 1
ATOM 623 C C . ALA A 1 81 ? 1.535 2.788 1.213 1.00 94.50 81 ALA A C 1
ATOM 625 O O . ALA A 1 81 ? 1.472 1.981 2.141 1.00 94.50 81 ALA A O 1
ATOM 626 N N . ALA A 1 82 ? 2.633 2.919 0.475 1.00 90.81 82 ALA A N 1
ATOM 627 C CA . ALA A 1 82 ? 3.855 2.172 0.735 1.00 90.81 82 ALA A CA 1
ATOM 628 C C . ALA A 1 82 ? 4.991 3.123 1.112 1.00 90.81 82 ALA A C 1
ATOM 630 O O . ALA A 1 82 ? 5.190 4.152 0.470 1.00 90.81 82 ALA A O 1
ATOM 631 N N . LEU A 1 83 ? 5.760 2.741 2.129 1.00 90.25 83 LEU A N 1
ATOM 632 C CA . LEU A 1 83 ? 7.066 3.320 2.404 1.00 90.25 83 LEU A CA 1
ATOM 633 C C . LEU A 1 83 ? 8.125 2.409 1.780 1.00 90.25 83 LEU A C 1
ATOM 635 O O . LEU A 1 83 ? 8.096 1.184 1.939 1.00 90.25 83 LEU A O 1
ATOM 639 N N . THR A 1 84 ? 9.064 3.012 1.061 1.00 86.81 84 THR A N 1
ATOM 640 C CA . THR A 1 84 ? 10.194 2.341 0.409 1.00 86.81 84 THR A CA 1
ATOM 641 C C . THR A 1 84 ? 11.491 3.022 0.829 1.00 86.81 84 THR A C 1
ATOM 643 O O . THR A 1 84 ? 11.477 4.209 1.148 1.00 86.81 84 THR A O 1
ATOM 646 N N . GLU A 1 85 ? 12.599 2.280 0.874 1.00 81.25 85 GLU A N 1
ATOM 647 C CA . GLU A 1 85 ? 13.900 2.833 1.288 1.00 81.25 85 GLU A CA 1
ATOM 648 C C . GLU A 1 85 ? 14.383 3.893 0.300 1.00 81.25 85 GLU A C 1
ATOM 650 O O . GLU A 1 85 ? 14.845 4.966 0.682 1.00 81.25 85 GLU A O 1
ATOM 655 N N . HIS A 1 86 ? 14.218 3.590 -0.984 1.00 74.50 86 HIS A N 1
ATOM 656 C CA . HIS A 1 86 ? 14.515 4.473 -2.095 1.00 74.50 86 HIS A CA 1
ATOM 657 C C . HIS A 1 86 ? 13.410 4.316 -3.135 1.00 74.50 86 HIS A C 1
ATOM 659 O O . HIS A 1 86 ? 12.988 3.194 -3.428 1.00 74.50 86 HIS A O 1
ATOM 665 N N . ASP A 1 87 ? 12.932 5.433 -3.676 1.00 71.06 87 ASP A N 1
ATOM 666 C CA . ASP A 1 87 ? 11.970 5.415 -4.782 1.00 71.06 87 ASP A CA 1
ATOM 667 C C . ASP A 1 87 ? 12.669 5.120 -6.119 1.00 71.06 87 ASP A C 1
ATOM 669 O O . ASP A 1 87 ? 12.149 4.400 -6.968 1.00 71.06 87 ASP A O 1
ATOM 673 N N . MET A 1 88 ? 13.904 5.611 -6.276 1.00 69.50 88 MET A N 1
ATOM 674 C CA . MET A 1 88 ? 14.716 5.432 -7.477 1.00 69.50 88 MET A CA 1
ATOM 675 C C . MET A 1 88 ? 16.095 4.865 -7.138 1.00 69.50 88 MET A C 1
ATOM 677 O O . MET A 1 88 ? 16.907 5.506 -6.471 1.00 69.50 88 MET A O 1
ATOM 681 N N . GLU A 1 89 ? 16.407 3.681 -7.661 1.00 67.56 89 GLU A N 1
ATOM 682 C CA . GLU A 1 89 ? 17.687 3.017 -7.391 1.00 67.56 89 GLU A CA 1
ATOM 683 C C . GLU A 1 89 ? 18.895 3.762 -7.986 1.00 67.56 89 GLU A C 1
ATOM 685 O O . GLU A 1 89 ? 19.980 3.745 -7.402 1.00 67.56 89 GLU A O 1
ATOM 690 N N . THR A 1 90 ? 18.702 4.467 -9.105 1.00 69.75 90 T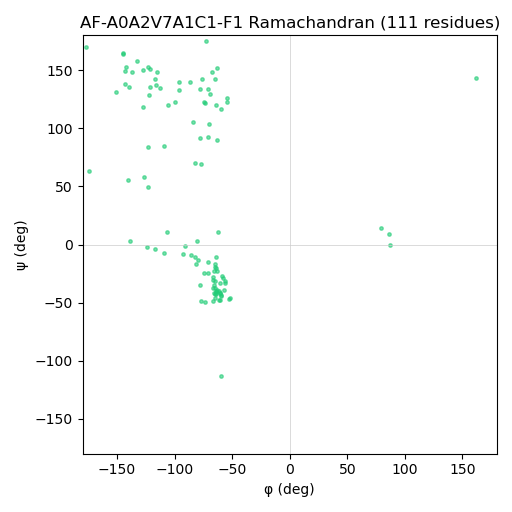HR A N 1
ATOM 691 C CA . THR A 1 90 ? 19.748 5.239 -9.796 1.00 69.75 90 THR A CA 1
ATOM 692 C C . THR A 1 90 ? 19.996 6.627 -9.201 1.00 69.75 90 THR A C 1
ATOM 694 O O . THR A 1 90 ? 20.971 7.271 -9.580 1.00 69.75 90 THR A O 1
ATOM 697 N N . HIS A 1 91 ? 19.136 7.098 -8.293 1.00 64.94 91 HIS A N 1
ATOM 698 C CA . HIS A 1 91 ? 19.186 8.447 -7.718 1.00 64.94 91 HIS A CA 1
ATOM 699 C C . HIS A 1 91 ? 18.845 8.433 -6.225 1.00 64.94 91 HIS A C 1
ATOM 701 O O . HIS A 1 91 ? 17.931 9.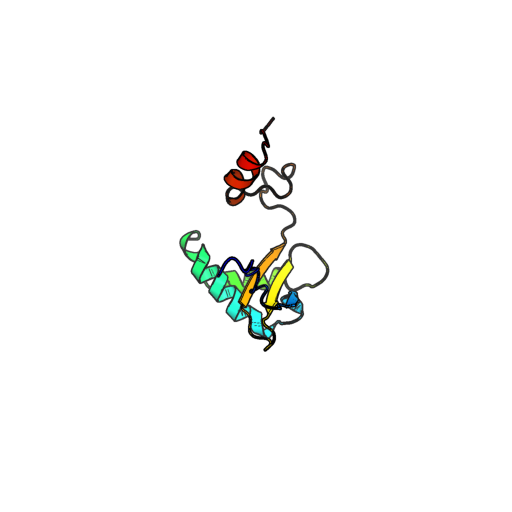115 -5.771 1.00 64.94 91 HIS A O 1
ATOM 707 N N . ARG A 1 92 ? 19.584 7.631 -5.450 1.00 66.44 92 ARG A N 1
ATOM 708 C CA . ARG A 1 92 ? 19.371 7.479 -3.997 1.00 66.44 92 ARG A CA 1
ATOM 709 C C . ARG A 1 92 ? 19.639 8.760 -3.195 1.00 66.44 92 ARG A C 1
ATOM 711 O O . ARG A 1 92 ? 19.243 8.845 -2.037 1.00 66.44 92 ARG A O 1
ATOM 718 N N . ASP A 1 93 ? 20.337 9.723 -3.794 1.00 66.44 93 ASP A N 1
ATOM 719 C CA . ASP A 1 93 ? 20.606 11.061 -3.260 1.00 66.44 93 ASP A CA 1
ATOM 720 C C . ASP A 1 93 ? 19.378 11.982 -3.323 1.00 66.44 93 ASP A C 1
ATOM 722 O O . ASP A 1 93 ? 19.247 12.910 -2.520 1.00 66.44 93 ASP A O 1
ATOM 726 N N . LEU A 1 94 ? 18.450 11.706 -4.240 1.00 60.66 94 LEU A N 1
ATOM 727 C CA . LEU A 1 94 ? 17.166 12.381 -4.306 1.00 60.66 94 LEU A CA 1
ATOM 728 C C . LEU A 1 94 ? 16.223 11.669 -3.325 1.00 60.66 94 LEU A C 1
ATOM 730 O O . LEU A 1 94 ? 15.802 10.554 -3.590 1.00 60.66 94 LEU A O 1
ATOM 734 N N . GLY A 1 95 ? 15.942 12.294 -2.173 1.00 66.81 95 GLY A N 1
ATOM 735 C CA . GLY A 1 95 ? 15.094 11.743 -1.099 1.00 66.81 95 GLY A CA 1
ATOM 736 C C . GLY A 1 95 ? 13.648 11.423 -1.525 1.00 66.81 95 GLY A C 1
ATOM 737 O O . GLY A 1 95 ? 13.407 10.539 -2.328 1.00 66.81 95 GLY A O 1
ATOM 738 N N . LEU A 1 96 ? 12.640 12.133 -1.002 1.00 56.44 96 LEU A N 1
ATOM 739 C CA . LEU A 1 96 ? 11.209 11.964 -1.364 1.00 56.44 96 LEU A CA 1
ATOM 740 C C . LEU A 1 96 ? 10.873 12.273 -2.847 1.00 56.44 96 LEU A C 1
ATOM 742 O O . LEU A 1 96 ? 9.704 12.393 -3.213 1.00 56.44 96 LEU A O 1
ATOM 746 N N . TYR A 1 97 ? 11.880 12.446 -3.703 1.00 57.66 97 TYR A N 1
ATOM 747 C CA . TYR A 1 97 ? 11.679 12.721 -5.113 1.00 57.66 97 TYR A CA 1
ATOM 748 C C . TYR A 1 97 ? 11.207 11.460 -5.829 1.00 57.66 97 TYR A C 1
ATOM 750 O O . TYR A 1 97 ? 11.904 10.452 -5.863 1.00 57.66 97 TYR A O 1
ATOM 758 N N . THR A 1 98 ? 10.041 11.569 -6.452 1.00 60.75 98 THR A N 1
ATOM 759 C CA . THR A 1 98 ? 9.508 10.579 -7.383 1.00 60.75 98 THR A CA 1
ATOM 760 C C . THR A 1 98 ? 9.269 11.277 -8.721 1.00 60.75 98 THR A C 1
ATOM 762 O O . THR A 1 98 ? 8.963 12.475 -8.746 1.00 60.75 98 THR A O 1
ATOM 765 N N . ASN A 1 99 ? 9.355 10.562 -9.850 1.00 61.31 99 ASN A N 1
ATOM 766 C CA . ASN A 1 99 ? 9.028 11.145 -11.165 1.00 61.31 99 ASN A CA 1
ATOM 767 C C . ASN A 1 99 ? 7.595 11.725 -11.191 1.00 61.31 99 ASN A C 1
ATOM 769 O O . ASN A 1 99 ? 7.338 12.733 -11.842 1.00 61.31 99 ASN A O 1
ATOM 773 N N . GLY A 1 100 ? 6.663 11.136 -10.431 1.00 63.56 100 GLY A N 1
ATOM 774 C CA . GLY A 1 100 ? 5.297 11.650 -10.282 1.00 63.56 100 GLY A CA 1
ATOM 775 C C . GLY A 1 100 ? 5.194 12.938 -9.453 1.00 63.56 100 GLY A C 1
ATOM 776 O O . GLY A 1 100 ? 4.259 13.717 -9.633 1.00 63.56 100 GLY A O 1
ATOM 777 N N . ALA A 1 101 ? 6.158 13.201 -8.569 1.00 69.56 101 ALA A N 1
ATOM 778 C CA . ALA A 1 101 ? 6.202 14.394 -7.729 1.00 69.56 101 ALA A CA 1
ATOM 779 C C . ALA A 1 101 ? 6.978 15.562 -8.364 1.00 69.56 101 ALA A C 1
ATOM 781 O O . ALA A 1 101 ? 7.023 16.648 -7.781 1.00 69.56 101 ALA A O 1
ATOM 782 N N . GLU A 1 102 ? 7.550 15.400 -9.563 1.00 71.56 102 GLU A N 1
ATOM 783 C CA . GLU A 1 102 ? 8.334 16.449 -10.227 1.00 71.56 102 GLU A CA 1
ATOM 784 C C . GLU A 1 102 ? 7.567 17.781 -10.317 1.00 71.56 102 GLU A C 1
ATOM 786 O O . GLU A 1 102 ? 8.079 18.831 -9.922 1.00 71.56 102 GLU A O 1
ATOM 791 N N . GLY A 1 103 ? 6.298 17.744 -10.736 1.00 70.56 103 GLY A N 1
ATOM 792 C CA . GLY A 1 103 ? 5.459 18.943 -10.832 1.00 70.56 103 GLY A CA 1
ATOM 793 C C . GLY A 1 103 ? 5.134 19.598 -9.480 1.00 70.56 103 GLY A C 1
ATOM 794 O O . GLY A 1 103 ? 4.830 20.792 -9.419 1.00 70.56 103 GLY A O 1
ATOM 795 N N . LEU A 1 104 ? 5.194 18.8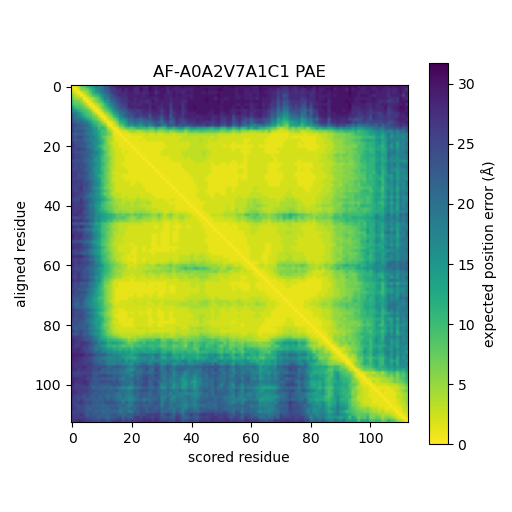56 -8.370 1.00 74.25 104 LEU A N 1
ATOM 796 C CA . LEU A 1 104 ? 5.107 19.427 -7.023 1.00 74.25 104 LEU A CA 1
ATOM 797 C C . LEU A 1 104 ? 6.409 20.152 -6.670 1.00 74.25 104 LEU A C 1
ATOM 799 O O . LEU A 1 104 ? 6.365 21.313 -6.263 1.00 74.25 104 LEU A O 1
ATOM 803 N N . TYR A 1 105 ? 7.555 19.506 -6.875 1.00 73.44 105 TYR A N 1
ATOM 804 C CA . TYR A 1 105 ? 8.859 20.081 -6.541 1.00 73.44 105 TYR A CA 1
ATOM 805 C C . TYR A 1 105 ? 9.195 21.323 -7.376 1.00 73.44 105 TYR A C 1
ATOM 807 O O . TYR A 1 105 ? 9.691 22.307 -6.824 1.00 73.44 105 TYR A O 1
ATOM 815 N N . GLN A 1 106 ? 8.832 21.341 -8.663 1.00 79.56 106 GLN A N 1
ATOM 816 C CA . GLN A 1 106 ? 8.969 22.530 -9.511 1.00 79.56 106 GLN A CA 1
ATOM 817 C C . GLN A 1 106 ? 8.148 23.717 -8.977 1.00 79.56 106 GLN A C 1
ATOM 819 O O . GLN A 1 106 ? 8.651 24.840 -8.918 1.00 79.56 106 GLN A O 1
ATOM 824 N N . ARG A 1 107 ? 6.909 23.485 -8.515 1.00 75.25 107 ARG A N 1
ATOM 825 C CA . ARG A 1 107 ? 6.069 24.538 -7.906 1.00 75.25 107 ARG A CA 1
ATOM 826 C C . ARG A 1 107 ? 6.621 25.054 -6.579 1.00 75.25 107 ARG A C 1
ATOM 828 O O . ARG A 1 107 ? 6.387 26.210 -6.244 1.00 75.25 107 ARG A O 1
ATOM 835 N N . LEU A 1 108 ? 7.359 24.224 -5.845 1.00 78.00 108 LEU A N 1
ATOM 836 C CA . LEU A 1 108 ? 8.057 24.614 -4.616 1.00 78.00 108 LEU A CA 1
ATOM 837 C C . LEU A 1 108 ? 9.388 25.341 -4.883 1.00 78.00 108 LEU A C 1
ATOM 839 O O . LEU A 1 108 ? 10.092 25.691 -3.939 1.00 78.00 108 LEU A O 1
ATOM 843 N N . GLY A 1 109 ? 9.735 25.594 -6.150 1.00 77.25 109 GLY A N 1
ATOM 844 C CA . GLY A 1 109 ? 10.937 26.338 -6.530 1.00 77.25 109 GLY A CA 1
ATOM 845 C C . GLY A 1 109 ? 12.224 25.516 -6.477 1.00 77.25 109 GLY A C 1
ATOM 846 O O . GLY A 1 109 ? 13.313 26.088 -6.532 1.00 77.25 109 GLY A O 1
ATOM 847 N N . TRP A 1 110 ? 12.120 24.189 -6.384 1.00 73.00 110 TRP A N 1
ATOM 848 C CA . TRP A 1 110 ? 13.281 23.310 -6.417 1.00 73.00 110 TRP A CA 1
ATOM 849 C C . TRP A 1 110 ? 13.889 23.279 -7.827 1.00 73.00 110 TRP A C 1
ATOM 851 O O . TRP A 1 110 ? 13.170 23.148 -8.820 1.00 73.00 110 TRP A O 1
ATOM 861 N N . LYS A 1 111 ? 15.217 23.403 -7.924 1.00 67.38 111 LYS A N 1
ATOM 862 C CA . LYS A 1 111 ? 15.969 23.298 -9.181 1.00 67.38 111 LYS A CA 1
ATOM 863 C C . LYS A 1 111 ? 17.004 22.192 -9.046 1.00 67.38 111 LYS A C 1
ATOM 865 O O . LYS A 1 111 ? 17.774 22.196 -8.090 1.00 67.38 111 LYS A O 1
ATOM 870 N N . ARG A 1 112 ? 17.016 21.274 -10.013 1.00 58.25 112 ARG A N 1
ATOM 871 C CA . ARG A 1 112 ? 18.034 20.226 -10.125 1.00 58.25 112 ARG A CA 1
ATOM 872 C C . ARG A 1 112 ? 19.382 20.916 -10.379 1.00 58.25 112 ARG A C 1
ATOM 874 O O . ARG A 1 112 ? 19.474 21.707 -11.318 1.00 58.25 112 ARG A O 1
ATOM 881 N N . SER A 1 113 ? 20.348 20.705 -9.485 1.00 57.88 113 SER A N 1
ATOM 882 C CA . SER A 1 113 ? 21.725 21.208 -9.606 1.00 57.88 113 SER A CA 1
ATOM 883 C C . SER A 1 113 ? 22.493 20.479 -10.694 1.00 57.88 113 SER A C 1
ATOM 885 O O . SER A 1 113 ? 22.297 19.245 -10.774 1.00 57.88 113 SER A O 1
#

Nearest PDB structures (foldseek):
  3d8p-assembly2_B  TM=5.346E-01  e=4.117E-01  Staphylococcus aureus subsp. aureus Mu50
  3d8p-assembly1_A  TM=4.610E-01  e=6.912E-01  Staphylo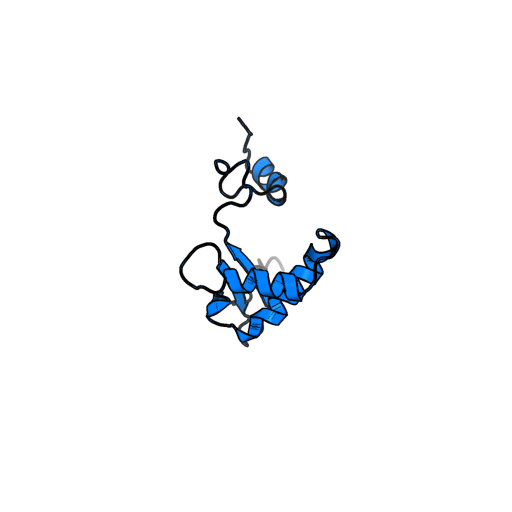coccus aureus subsp. aureus Mu50
  1vhs-assembly1_A  TM=4.217E-01  e=7.374E-01  Bacillus subtilis
  2ap1-assembly1_A  TM=4.168E-01  e=1.321E+00  Salmonella enterica subsp. enterica serovar Typhimurium
  4db3-assembly1_A  TM=4.481E-01  e=1.948E+00  Vibrio vulnificus

Sequence (113 aa):
MQVCGIRSSVDRVTSMEISSLADCPHLLPIVAQWHFSEWGHLYPGGTVDGWLDHLRTRMNAHHIAMTVVALDPRGDPIGTAALTEHDMETHRDLGLYTNGAEGLYQRLGWKRS